Protein AF-A0A2N1M2C2-F1 (afdb_monomer_lite)

Foldseek 3Di:
DDDDDDDDDDDDDDDDPPPPPPPPPVPVDPPLLVQWDDDPNWTAGPPDPDPPRTFDPDPVRSVVSCVVPPVVVVVVVVVVVVVCDVCNVPDPDPDPDDDDLVVVLVVVVVVCVVVVNQLQCLVDPVSVVVVCVVPPPRDGDGSVSD

Structure (mmCIF, N/CA/C/O backbone):
data_AF-A0A2N1M2C2-F1
#
_entry.id   AF-A0A2N1M2C2-F1
#
loop_
_atom_site.group_PDB
_atom_site.id
_atom_site.type_symbol
_atom_site.label_atom_id
_atom_site.label_alt_id
_atom_site.label_comp_id
_atom_site.label_asym_id
_atom_site.label_entity_id
_atom_site.label_seq_id
_atom_site.pdbx_PDB_ins_code
_atom_site.Cartn_x
_atom_site.Cartn_y
_atom_site.Cartn_z
_atom_site.occupancy
_atom_site.B_iso_or_equiv
_atom_site.auth_seq_id
_atom_site.auth_comp_id
_atom_site.auth_asym_id
_atom_site.auth_atom_id
_atom_site.pdbx_PDB_model_num
ATOM 1 N N . MET A 1 1 ? -52.915 -41.753 -23.808 1.00 46.12 1 MET A N 1
ATOM 2 C CA . MET A 1 1 ? -52.269 -41.582 -25.126 1.00 46.12 1 MET A CA 1
ATOM 3 C C . MET A 1 1 ? -52.118 -40.091 -25.364 1.00 46.12 1 MET A C 1
ATOM 5 O O . MET A 1 1 ? -53.063 -39.448 -25.794 1.00 46.12 1 MET A O 1
ATOM 9 N N . THR A 1 2 ? -50.983 -39.521 -24.971 1.00 40.34 2 THR A N 1
ATOM 10 C CA . THR A 1 2 ? -50.701 -38.086 -25.097 1.00 40.34 2 THR A CA 1
ATOM 11 C C . THR A 1 2 ? -49.409 -37.930 -25.882 1.00 40.34 2 THR A C 1
ATOM 13 O O . THR A 1 2 ? -48.340 -38.318 -25.418 1.00 40.34 2 THR A O 1
ATOM 16 N N . ASN A 1 3 ? -49.565 -37.424 -27.103 1.00 40.22 3 ASN A N 1
ATOM 17 C CA . ASN A 1 3 ? -48.511 -37.000 -28.015 1.00 40.22 3 ASN A CA 1
ATOM 18 C C . ASN A 1 3 ? -47.628 -35.935 -27.360 1.00 40.22 3 ASN A C 1
ATOM 20 O O . ASN A 1 3 ? -48.148 -34.970 -26.802 1.00 40.22 3 ASN A O 1
ATOM 24 N N . SER A 1 4 ? -46.311 -36.051 -27.502 1.00 39.28 4 SER A N 1
ATOM 25 C CA . SER A 1 4 ? -45.394 -34.915 -27.374 1.00 39.28 4 SER A CA 1
ATOM 26 C C . SER A 1 4 ? -44.151 -35.186 -28.210 1.00 39.28 4 SER A C 1
ATOM 28 O O . SER A 1 4 ? -43.339 -36.053 -27.898 1.00 39.28 4 SER A O 1
ATOM 30 N N . SER A 1 5 ? -44.083 -34.474 -29.330 1.00 40.69 5 SER A N 1
ATOM 31 C CA . SER A 1 5 ? -43.046 -34.542 -30.350 1.00 40.69 5 SER A CA 1
ATOM 32 C C . SER A 1 5 ? -41.691 -34.083 -29.812 1.00 40.69 5 SER A C 1
ATOM 34 O O . SER A 1 5 ? -41.583 -33.017 -29.209 1.00 40.69 5 SER A O 1
ATOM 36 N N . SER A 1 6 ? -40.648 -34.869 -30.071 1.00 50.72 6 SER A N 1
ATOM 37 C CA . SER A 1 6 ? -39.252 -34.502 -29.817 1.00 50.72 6 SER A CA 1
ATOM 38 C C . SER A 1 6 ? -38.718 -33.585 -30.928 1.00 50.72 6 SER A C 1
ATOM 40 O O . SER A 1 6 ? -38.869 -33.933 -32.101 1.00 50.72 6 SER A O 1
ATOM 42 N N . PRO A 1 7 ? -38.051 -32.459 -30.616 1.00 42.00 7 PRO A N 1
ATOM 43 C CA . PRO A 1 7 ? -37.292 -31.704 -31.608 1.00 42.00 7 PRO A CA 1
ATOM 44 C C . PRO A 1 7 ? -35.840 -32.197 -31.701 1.00 42.00 7 PRO A C 1
ATOM 46 O O . PRO A 1 7 ? -35.169 -32.415 -30.694 1.00 42.00 7 PRO A O 1
ATOM 49 N N . ILE A 1 8 ? -35.372 -32.347 -32.938 1.00 40.44 8 ILE A N 1
ATOM 50 C CA . ILE A 1 8 ? -34.001 -32.687 -33.346 1.00 40.44 8 ILE A CA 1
ATOM 51 C C . ILE A 1 8 ? -33.049 -31.512 -33.012 1.00 40.44 8 ILE A C 1
ATOM 53 O O . ILE A 1 8 ? -33.465 -30.360 -33.160 1.00 40.44 8 ILE A O 1
ATOM 57 N N . PRO A 1 9 ? -31.780 -31.743 -32.611 1.00 36.75 9 PRO A N 1
ATOM 58 C CA . PRO A 1 9 ? -30.832 -30.665 -32.334 1.00 36.75 9 PRO A CA 1
ATOM 59 C C . PRO A 1 9 ? -30.275 -30.065 -33.634 1.00 36.75 9 PRO A C 1
ATOM 61 O O . PRO A 1 9 ? -29.766 -30.783 -34.494 1.00 36.75 9 PRO A O 1
ATOM 64 N N . VAL A 1 10 ? -30.346 -28.740 -33.759 1.00 44.31 10 VAL A N 1
ATOM 65 C CA . VAL A 1 10 ? -29.709 -27.961 -34.835 1.00 44.31 10 VAL A CA 1
ATOM 66 C C . VAL A 1 10 ? -28.232 -27.710 -34.475 1.00 44.31 10 VAL A C 1
ATOM 68 O O . VAL A 1 10 ? -27.966 -27.364 -33.323 1.00 44.31 10 VAL A O 1
ATOM 71 N N . PRO A 1 11 ? -27.266 -27.841 -35.409 1.00 36.53 11 PRO A N 1
ATOM 72 C CA . PRO A 1 11 ? -25.861 -27.533 -35.144 1.00 36.53 11 PRO A CA 1
ATOM 73 C C . PRO A 1 11 ? -25.648 -26.020 -35.006 1.00 36.53 11 PRO A C 1
ATOM 75 O O . PRO A 1 11 ? -25.946 -25.254 -35.923 1.00 36.53 11 PRO A O 1
ATOM 78 N N . THR A 1 12 ? -25.121 -25.586 -33.865 1.00 38.59 12 THR A N 1
ATOM 79 C CA . THR A 1 12 ? -24.661 -24.213 -33.631 1.00 38.59 12 THR A CA 1
ATOM 80 C C . THR A 1 12 ? -23.345 -23.939 -34.378 1.00 38.59 12 THR A C 1
ATOM 82 O O . THR A 1 12 ? -22.489 -24.825 -34.442 1.00 38.59 12 THR A O 1
ATOM 85 N N . PRO A 1 13 ? -23.137 -22.724 -34.922 1.00 34.44 13 PRO A N 1
ATOM 86 C CA . PRO A 1 13 ? -21.866 -22.340 -35.524 1.00 34.44 13 PRO A CA 1
ATOM 87 C C . PRO A 1 13 ? -20.793 -22.219 -34.438 1.00 34.44 13 PRO A C 1
ATOM 89 O O . PRO A 1 13 ? -20.977 -21.515 -33.445 1.00 34.44 13 PRO A O 1
ATOM 92 N N . ILE A 1 14 ? -19.673 -22.908 -34.647 1.00 38.94 14 ILE A N 1
ATOM 93 C CA . ILE A 1 14 ? -18.445 -22.777 -33.863 1.00 38.94 14 ILE A CA 1
ATOM 94 C C . ILE A 1 14 ? -17.892 -21.378 -34.143 1.00 38.94 14 ILE A C 1
ATOM 96 O O . ILE A 1 14 ? -17.367 -21.122 -35.223 1.00 38.94 14 ILE A O 1
ATOM 100 N N . VAL A 1 15 ? -18.070 -20.464 -33.192 1.00 38.19 15 VAL A N 1
ATOM 101 C CA . VAL A 1 15 ? -17.344 -19.195 -33.157 1.00 38.19 15 VAL A CA 1
ATOM 102 C C . VAL A 1 15 ? -16.180 -19.393 -32.200 1.00 38.19 15 VAL A C 1
ATOM 104 O O . VAL A 1 15 ? -16.368 -19.728 -31.030 1.00 38.19 15 VAL A O 1
ATOM 107 N N . GLU A 1 16 ? -14.990 -19.263 -32.772 1.00 36.28 16 GLU A N 1
ATOM 108 C CA . GLU A 1 16 ? -13.684 -19.379 -32.143 1.00 36.28 16 GLU A CA 1
ATOM 109 C C . GLU A 1 16 ? -13.611 -18.506 -30.883 1.00 36.28 16 GLU A C 1
ATOM 111 O O . GLU A 1 16 ? -13.871 -17.303 -30.916 1.00 36.28 16 GLU A O 1
ATOM 116 N N . LEU A 1 17 ? -13.294 -19.142 -29.757 1.00 31.95 17 LEU A N 1
ATOM 117 C CA . LEU A 1 17 ? -12.952 -18.476 -28.508 1.00 31.95 17 LEU A CA 1
ATOM 118 C C . LEU A 1 17 ? -11.578 -17.828 -28.690 1.00 31.95 17 LEU A C 1
ATOM 120 O O . LEU A 1 17 ? -10.554 -18.488 -28.524 1.00 31.95 17 LEU A O 1
ATOM 124 N N . GLU A 1 18 ? -11.551 -16.542 -29.032 1.00 38.91 18 GLU A N 1
ATOM 125 C CA . GLU A 1 18 ? -10.352 -15.735 -28.831 1.00 38.91 18 GLU A CA 1
ATOM 126 C C . GLU A 1 18 ? -10.170 -15.537 -27.323 1.00 38.91 18 GLU A C 1
ATOM 128 O O . GLU A 1 18 ? -10.960 -14.888 -26.634 1.00 38.91 18 GLU A O 1
ATOM 133 N N . GLU A 1 19 ? -9.154 -16.211 -26.793 1.00 34.69 19 GLU A N 1
ATOM 134 C CA . GLU A 1 19 ? -8.772 -16.190 -25.390 1.00 34.69 19 GLU A CA 1
ATOM 135 C C . GLU A 1 19 ? -8.085 -14.851 -25.072 1.00 34.69 19 GLU A C 1
ATOM 137 O O . GLU A 1 19 ? -6.864 -14.748 -24.947 1.00 34.69 19 GLU A O 1
ATOM 142 N N . ASP A 1 20 ? -8.884 -13.794 -24.938 1.00 36.44 20 ASP A N 1
ATOM 143 C CA . ASP A 1 20 ? -8.447 -12.529 -24.359 1.00 36.44 20 ASP A CA 1
ATOM 144 C C . ASP A 1 20 ? -8.267 -12.706 -22.848 1.00 36.44 20 ASP A C 1
ATOM 146 O O . ASP A 1 20 ? -9.104 -12.318 -22.025 1.00 36.44 20 ASP A O 1
ATOM 150 N N . THR A 1 21 ? -7.129 -13.276 -22.440 1.00 35.25 21 THR A N 1
ATOM 151 C CA . THR A 1 21 ? -6.685 -13.171 -21.050 1.00 35.25 21 THR A CA 1
ATOM 152 C C . THR A 1 21 ? -6.222 -11.743 -20.780 1.00 35.25 21 THR A C 1
ATOM 154 O O . THR A 1 21 ? -5.028 -11.432 -20.736 1.00 35.25 21 THR A O 1
ATOM 157 N N . ASN A 1 22 ? -7.191 -10.866 -20.539 1.00 48.72 22 ASN A N 1
ATOM 158 C CA . ASN A 1 22 ? -6.997 -9.674 -19.740 1.00 48.72 22 ASN A CA 1
ATOM 159 C C . ASN A 1 22 ? -6.774 -10.113 -18.285 1.00 48.72 22 ASN A C 1
ATOM 161 O O . ASN A 1 22 ? -7.697 -10.149 -17.476 1.00 48.72 22 ASN A O 1
ATOM 165 N N . SER A 1 23 ? -5.542 -10.499 -17.948 1.00 34.12 23 SER A N 1
ATOM 166 C CA . SER A 1 23 ? -5.156 -10.678 -16.550 1.00 34.12 23 SER A CA 1
ATOM 167 C C . SER A 1 23 ? -4.508 -9.397 -16.047 1.00 34.12 23 SER A C 1
ATOM 169 O O . SER A 1 23 ? -3.295 -9.193 -16.138 1.00 34.12 23 SER A O 1
ATOM 171 N N . SER A 1 24 ? -5.336 -8.537 -15.454 1.00 45.97 24 SER A N 1
ATOM 172 C CA . SER A 1 24 ? -4.912 -7.452 -14.571 1.00 45.97 24 SER A CA 1
ATOM 173 C C . SER A 1 24 ? -4.417 -7.994 -13.219 1.00 45.97 24 SER A C 1
ATOM 175 O O . SER A 1 24 ? -4.771 -7.481 -12.158 1.00 45.97 24 SER A O 1
ATOM 177 N N . SER A 1 25 ? -3.579 -9.030 -13.229 1.00 40.31 25 SER A N 1
ATOM 178 C CA . SER A 1 25 ? -2.693 -9.313 -12.109 1.00 40.31 25 SER A CA 1
ATOM 179 C C . SER A 1 25 ? -1.448 -8.462 -12.323 1.00 40.31 25 SER A C 1
ATOM 181 O O . SER A 1 25 ? -0.631 -8.761 -13.196 1.00 40.31 25 SER A O 1
ATOM 183 N N . SER A 1 26 ? -1.264 -7.390 -11.552 1.00 52.44 26 SER A N 1
ATOM 184 C CA . SER A 1 26 ? 0.029 -6.706 -11.499 1.00 52.44 26 SER A CA 1
ATOM 185 C C . SER A 1 26 ? 1.029 -7.600 -10.751 1.00 52.44 26 SER A C 1
ATOM 187 O O 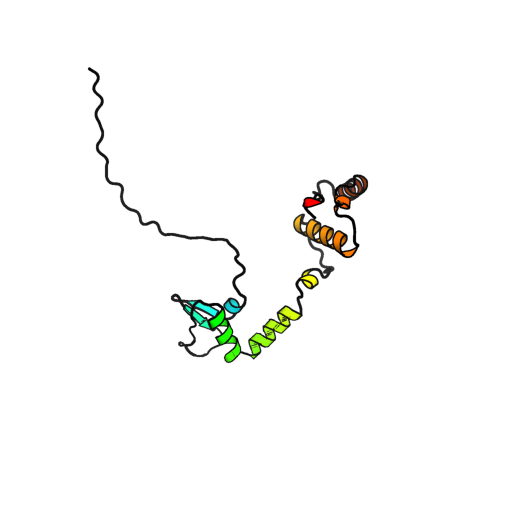. SER A 1 26 ? 1.481 -7.272 -9.653 1.00 52.44 26 SER A O 1
ATOM 189 N N . SER A 1 27 ? 1.341 -8.777 -11.305 1.00 49.31 27 SER A N 1
ATOM 190 C CA . SER A 1 27 ? 2.467 -9.576 -10.845 1.00 49.31 27 SER A CA 1
ATOM 191 C C . SER A 1 27 ? 3.681 -8.680 -11.020 1.00 49.31 27 SER A C 1
ATOM 193 O O . SER A 1 27 ? 3.884 -8.169 -12.126 1.00 49.31 27 SER A O 1
ATOM 195 N N . LYS A 1 28 ? 4.439 -8.443 -9.949 1.00 58.09 28 LYS A N 1
ATOM 196 C CA . LYS A 1 28 ? 5.685 -7.671 -9.972 1.00 58.09 28 LYS A CA 1
ATOM 197 C C . LYS A 1 28 ? 6.602 -8.269 -11.047 1.00 58.09 28 LYS A C 1
ATOM 199 O O . LYS A 1 28 ? 7.330 -9.224 -10.785 1.00 58.09 28 LYS A O 1
ATOM 204 N N . ARG A 1 29 ? 6.513 -7.778 -12.287 1.00 69.50 29 ARG A N 1
ATOM 205 C CA . ARG A 1 29 ? 7.393 -8.214 -13.369 1.00 69.50 29 ARG A CA 1
ATOM 206 C C . ARG A 1 29 ? 8.793 -7.784 -12.952 1.00 69.50 29 ARG A C 1
ATOM 208 O O . ARG A 1 29 ? 8.976 -6.660 -12.492 1.00 69.50 29 ARG A O 1
ATOM 215 N N . SER A 1 30 ? 9.749 -8.705 -13.039 1.00 79.44 30 SER A N 1
ATOM 216 C CA . SER A 1 30 ? 11.139 -8.439 -12.662 1.00 79.44 30 SER A CA 1
ATOM 217 C C . SER A 1 30 ? 11.649 -7.167 -13.351 1.00 79.44 30 SER A C 1
ATOM 219 O O . SER A 1 30 ? 11.367 -6.951 -14.530 1.00 79.44 30 SER A O 1
ATOM 221 N N . LEU A 1 31 ? 12.409 -6.341 -12.630 1.00 84.12 31 LEU A N 1
ATOM 222 C CA . LEU A 1 31 ? 12.915 -5.053 -13.125 1.00 84.12 31 LEU A CA 1
ATOM 223 C C . LEU A 1 31 ? 13.715 -5.176 -14.420 1.00 84.12 31 LEU A C 1
ATOM 225 O O . LEU A 1 31 ? 13.705 -4.267 -15.243 1.00 84.12 31 LEU A O 1
ATOM 229 N N . VAL A 1 32 ? 14.314 -6.345 -14.653 1.00 85.88 32 VAL A N 1
ATOM 230 C CA . VAL A 1 32 ? 15.040 -6.652 -15.883 1.00 85.88 32 VAL A CA 1
ATOM 231 C C . VAL A 1 32 ? 14.229 -6.363 -17.145 1.00 85.88 32 VAL A C 1
ATOM 233 O O . VAL A 1 32 ? 14.797 -5.924 -18.136 1.00 85.88 32 VAL A O 1
ATOM 236 N N . TYR A 1 33 ? 12.902 -6.533 -17.113 1.00 87.88 33 TYR A N 1
ATOM 237 C CA . TYR A 1 33 ? 12.045 -6.288 -18.272 1.00 87.88 33 TYR A CA 1
ATOM 238 C C . TYR A 1 33 ? 11.984 -4.810 -18.688 1.00 87.88 33 TYR A C 1
ATOM 240 O O . TYR A 1 33 ? 11.626 -4.541 -19.828 1.00 87.88 33 TYR A O 1
ATOM 248 N N . GLN A 1 34 ? 12.369 -3.857 -17.830 1.00 87.94 34 GLN A N 1
ATOM 249 C CA . GLN A 1 34 ? 12.449 -2.435 -18.189 1.00 87.94 34 GLN A CA 1
ATOM 250 C C . GLN A 1 34 ? 13.523 -2.162 -19.258 1.00 87.94 34 GLN A C 1
ATOM 252 O O . GLN A 1 34 ? 13.407 -1.213 -20.034 1.00 87.94 34 GLN A O 1
ATOM 257 N N . PHE A 1 35 ? 14.546 -3.016 -19.346 1.00 87.12 35 PHE A N 1
ATOM 258 C CA . PHE A 1 35 ? 15.637 -2.875 -20.314 1.00 87.12 35 PHE A CA 1
ATOM 259 C C . PHE A 1 35 ? 15.347 -3.537 -21.669 1.00 87.12 35 PHE A C 1
ATOM 261 O O . PHE A 1 35 ? 16.174 -3.454 -22.582 1.00 87.12 35 PHE A O 1
ATOM 268 N N . PHE A 1 36 ? 14.186 -4.187 -21.815 1.00 88.19 36 PHE A N 1
ATOM 269 C CA . PHE A 1 36 ? 13.826 -4.938 -23.013 1.00 88.19 36 PHE A CA 1
ATOM 270 C C . PHE A 1 36 ? 12.455 -4.537 -23.549 1.00 88.19 36 PHE A C 1
ATOM 272 O O . PHE A 1 36 ? 11.527 -4.245 -22.802 1.00 88.19 36 PHE A O 1
ATOM 279 N N . THR A 1 37 ? 12.298 -4.608 -24.866 1.00 87.88 37 THR A N 1
ATOM 280 C CA . THR A 1 37 ? 11.000 -4.502 -25.533 1.00 87.88 37 THR A CA 1
ATOM 281 C C . THR A 1 37 ? 10.574 -5.873 -26.043 1.00 87.88 37 THR A C 1
ATOM 283 O O . THR A 1 37 ? 11.333 -6.546 -26.742 1.00 87.88 37 THR A O 1
ATOM 286 N N . TYR A 1 38 ? 9.351 -6.293 -25.724 1.00 87.19 38 TYR A N 1
ATOM 287 C CA . TYR A 1 38 ? 8.782 -7.527 -26.263 1.00 87.19 38 TYR A CA 1
ATOM 288 C C . TYR A 1 38 ? 8.206 -7.276 -27.661 1.00 87.19 38 TYR A C 1
ATOM 290 O O . TYR A 1 38 ? 7.302 -6.457 -27.820 1.00 87.19 38 TYR A O 1
ATOM 298 N N . LYS A 1 39 ? 8.738 -7.958 -28.680 1.00 83.56 39 LYS A N 1
ATOM 299 C CA . LYS A 1 39 ? 8.244 -7.916 -30.068 1.00 83.56 39 LYS A CA 1
ATOM 300 C C . LYS A 1 39 ? 8.289 -9.320 -30.660 1.00 83.56 39 LYS A C 1
ATOM 302 O O . LYS A 1 39 ? 9.194 -10.079 -30.336 1.00 83.56 39 LYS A O 1
ATOM 307 N N . SER A 1 40 ? 7.340 -9.676 -31.524 1.00 79.62 40 SER A N 1
ATOM 308 C CA . SER A 1 40 ? 7.371 -10.931 -32.303 1.00 79.62 40 SER A CA 1
ATOM 309 C C . SER A 1 40 ? 7.764 -12.174 -31.481 1.00 79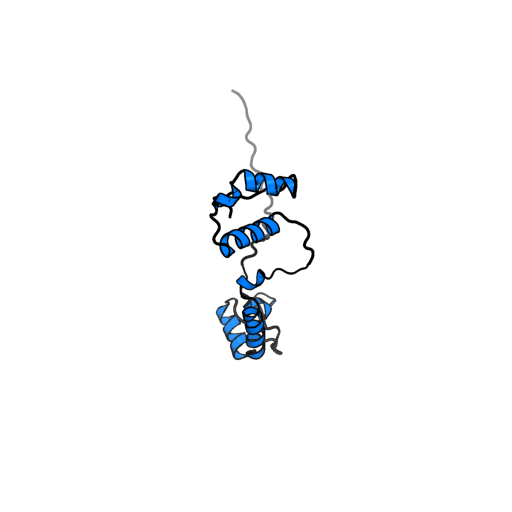.62 40 SER A C 1
ATOM 311 O O . SER A 1 40 ? 8.623 -12.960 -31.876 1.00 79.62 40 SER A O 1
ATOM 313 N N . SER A 1 41 ? 7.170 -12.314 -30.292 1.00 81.44 41 SER A N 1
ATOM 314 C CA . SER A 1 41 ? 7.393 -13.420 -29.349 1.00 81.44 41 SER A CA 1
ATOM 315 C C . SER A 1 41 ? 8.773 -13.510 -28.675 1.00 81.44 41 SER A C 1
ATOM 317 O O . SER A 1 41 ? 9.065 -14.518 -28.022 1.00 81.44 41 SER A O 1
ATOM 319 N N . ARG A 1 42 ? 9.615 -12.473 -28.782 1.00 83.94 42 ARG A N 1
ATOM 320 C CA . ARG A 1 42 ? 10.960 -12.408 -28.180 1.00 83.94 42 ARG A CA 1
ATOM 321 C C . ARG A 1 42 ? 11.222 -11.073 -27.476 1.00 83.94 42 ARG A C 1
ATOM 323 O O . ARG A 1 42 ? 10.600 -10.056 -27.780 1.00 83.94 42 ARG A O 1
ATOM 330 N N . TYR A 1 43 ? 12.160 -11.076 -26.530 1.00 87.44 43 TYR A N 1
ATOM 331 C CA . TYR A 1 43 ? 12.617 -9.865 -25.843 1.00 87.44 43 TYR A CA 1
ATOM 332 C C . TYR A 1 43 ? 13.843 -9.284 -26.538 1.00 87.44 43 TYR A C 1
ATOM 334 O O . TYR A 1 43 ? 14.839 -9.982 -26.707 1.00 87.44 43 TYR A O 1
ATOM 342 N N . TYR A 1 44 ? 13.780 -8.005 -26.898 1.00 86.88 44 TYR A N 1
ATOM 343 C CA . TYR A 1 44 ? 14.859 -7.264 -27.550 1.00 86.88 44 TYR A CA 1
ATOM 344 C C . TYR A 1 44 ? 15.464 -6.258 -26.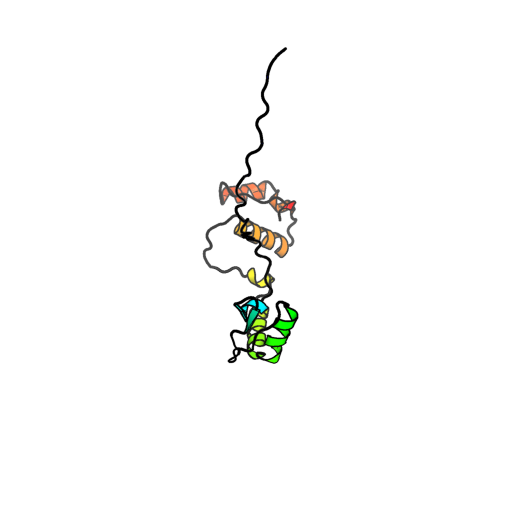586 1.00 86.88 44 TYR A C 1
ATOM 346 O O . TYR A 1 44 ? 14.730 -5.467 -25.999 1.00 86.88 44 TYR A O 1
ATOM 354 N N . CYS A 1 45 ? 16.787 -6.268 -26.435 1.00 89.31 45 CYS A N 1
ATOM 355 C CA . CYS A 1 45 ? 17.469 -5.273 -25.614 1.00 89.31 45 CYS A CA 1
ATOM 356 C C . CYS A 1 45 ? 17.342 -3.872 -26.232 1.00 89.31 45 CYS A C 1
ATOM 358 O O . CYS A 1 45 ? 17.623 -3.686 -27.416 1.00 89.31 45 CYS A O 1
ATOM 360 N N . ASN A 1 46 ? 16.970 -2.883 -25.417 1.00 88.12 46 ASN A N 1
ATOM 361 C CA . ASN A 1 46 ? 16.776 -1.499 -25.859 1.00 88.12 46 ASN A CA 1
ATOM 362 C C . ASN A 1 46 ? 18.094 -0.754 -26.139 1.00 88.12 46 ASN A C 1
ATOM 364 O O . ASN A 1 46 ? 18.085 0.277 -26.804 1.00 88.12 46 ASN A O 1
ATOM 368 N N . TYR A 1 47 ? 19.219 -1.263 -25.633 1.00 85.94 47 TYR A N 1
ATOM 369 C CA . TYR A 1 47 ? 20.519 -0.579 -25.654 1.00 85.94 47 TYR A CA 1
ATOM 370 C C . TYR A 1 47 ? 21.521 -1.202 -26.622 1.00 85.94 47 TYR A C 1
ATOM 372 O O . TYR A 1 47 ? 22.610 -0.663 -26.824 1.00 85.94 47 TYR A O 1
ATOM 380 N N . CYS A 1 48 ? 21.185 -2.344 -27.218 1.00 87.50 48 CYS A N 1
ATOM 381 C CA . CYS A 1 48 ? 22.072 -2.986 -28.164 1.00 87.50 48 CYS A CA 1
ATOM 382 C C . CYS A 1 48 ? 21.818 -2.492 -29.604 1.00 87.50 48 CYS A C 1
ATOM 384 O O . CYS A 1 48 ? 20.674 -2.495 -30.057 1.00 87.50 48 CYS A O 1
ATOM 386 N N . PRO A 1 49 ? 22.870 -2.164 -30.378 1.00 72.31 49 PRO A N 1
ATOM 387 C CA . PRO A 1 49 ? 22.734 -1.619 -31.733 1.00 72.31 49 PRO A CA 1
ATOM 388 C C . PRO A 1 49 ? 22.391 -2.655 -32.823 1.00 72.31 49 PRO A C 1
ATOM 390 O O . PRO A 1 49 ? 22.154 -2.279 -33.968 1.00 72.31 49 PRO A O 1
ATOM 393 N N . SER A 1 50 ? 22.366 -3.959 -32.516 1.00 63.91 50 SER A N 1
ATOM 394 C CA . SER A 1 50 ? 22.142 -5.026 -33.510 1.00 63.91 50 SER A CA 1
ATOM 395 C C . SER A 1 50 ? 20.765 -5.696 -33.383 1.00 63.91 50 SER A C 1
ATOM 397 O O . SER A 1 50 ? 20.244 -5.919 -32.290 1.00 63.91 50 SER A O 1
ATOM 399 N N . LYS A 1 51 ? 20.191 -6.090 -34.525 1.00 57.97 51 LYS A N 1
ATOM 400 C CA . LYS A 1 51 ? 18.921 -6.832 -34.632 1.00 57.97 51 LYS A CA 1
ATOM 401 C C . LYS A 1 51 ? 18.990 -8.271 -34.082 1.00 57.97 51 LYS A C 1
ATOM 403 O O . LYS A 1 51 ? 17.953 -8.920 -33.985 1.00 57.97 51 LYS A O 1
ATOM 408 N N . ASN A 1 52 ? 20.174 -8.744 -33.675 1.00 57.75 52 ASN A N 1
ATOM 409 C CA . ASN A 1 52 ? 20.401 -10.085 -33.117 1.00 57.75 52 ASN A CA 1
ATOM 410 C C . ASN A 1 52 ? 20.449 -10.135 -31.580 1.00 57.75 52 ASN A C 1
ATOM 412 O O . ASN A 1 52 ? 20.761 -11.177 -31.016 1.00 57.75 52 ASN A O 1
ATOM 416 N N . ASN A 1 53 ? 20.120 -9.046 -30.882 1.00 65.62 53 ASN A N 1
ATOM 417 C CA . ASN A 1 53 ? 20.167 -8.990 -29.414 1.00 65.62 53 ASN A CA 1
ATOM 418 C C . ASN A 1 53 ? 18.848 -9.422 -28.769 1.00 65.62 53 ASN A C 1
ATOM 420 O O . ASN A 1 53 ? 18.335 -8.762 -27.860 1.00 65.62 53 ASN A O 1
ATOM 424 N N . PHE A 1 54 ? 18.276 -10.505 -29.294 1.00 70.00 54 PHE A N 1
ATOM 425 C CA . PHE A 1 54 ? 17.140 -11.145 -28.659 1.00 70.00 54 PHE A CA 1
ATOM 426 C C . PHE A 1 54 ? 17.641 -12.041 -27.527 1.00 70.00 54 PHE A C 1
ATOM 428 O O . PHE A 1 54 ? 18.673 -12.698 -27.644 1.00 70.00 54 PHE A O 1
ATOM 435 N N . SER A 1 55 ? 16.903 -12.061 -26.428 1.00 70.31 55 SER A N 1
ATOM 436 C CA . SER A 1 55 ? 17.139 -12.977 -25.318 1.00 70.31 55 SER A CA 1
ATOM 437 C C . SER A 1 55 ? 15.898 -13.834 -25.106 1.00 70.31 55 SER A C 1
ATOM 439 O O . SER A 1 55 ? 14.782 -13.458 -25.489 1.00 70.31 55 SER A O 1
ATOM 441 N N . ASP A 1 56 ? 16.109 -15.003 -24.515 1.00 72.94 56 ASP A N 1
ATOM 442 C CA . ASP A 1 56 ? 15.032 -15.901 -24.125 1.00 72.94 56 ASP A CA 1
ATOM 443 C C . ASP A 1 56 ? 14.135 -15.263 -23.058 1.00 72.94 56 ASP A C 1
ATOM 445 O O . ASP A 1 56 ? 14.462 -14.252 -22.435 1.00 72.94 56 ASP A O 1
ATOM 449 N N . LYS A 1 57 ? 12.971 -15.874 -22.834 1.00 75.31 57 LYS A N 1
ATOM 450 C CA . LYS A 1 57 ? 11.938 -15.355 -21.926 1.00 75.31 57 LYS A CA 1
ATOM 451 C C . LYS A 1 57 ? 12.310 -15.440 -20.440 1.00 75.31 57 LYS A C 1
ATOM 453 O O . LYS A 1 57 ? 11.537 -14.970 -19.611 1.00 75.31 57 LYS A O 1
ATOM 458 N N . SER A 1 58 ? 13.430 -16.071 -20.078 1.00 84.12 58 SER A N 1
ATOM 459 C CA . SER A 1 58 ? 13.780 -16.253 -18.670 1.00 84.12 58 SER A CA 1
ATOM 460 C C . SER A 1 58 ? 14.451 -15.005 -18.096 1.00 84.12 58 SER A C 1
ATOM 462 O O . SER A 1 58 ? 15.263 -14.330 -18.725 1.00 84.12 58 SER A O 1
ATOM 464 N N . THR A 1 59 ? 14.118 -14.679 -16.851 1.00 86.44 59 THR A N 1
ATOM 465 C CA . THR A 1 59 ? 14.682 -13.509 -16.166 1.00 86.44 59 THR A CA 1
ATOM 466 C C . THR A 1 59 ? 16.193 -13.628 -15.968 1.00 86.44 59 THR A C 1
ATOM 468 O O . THR A 1 59 ? 16.893 -12.619 -16.011 1.00 86.44 59 THR A O 1
ATOM 471 N N . SER A 1 60 ? 16.719 -14.846 -15.805 1.00 86.19 60 SER A N 1
ATOM 472 C CA . SER A 1 60 ? 18.153 -15.102 -15.634 1.00 86.19 60 SER A CA 1
ATOM 473 C C . SER A 1 60 ? 18.957 -14.831 -16.907 1.00 86.19 60 SER A C 1
ATOM 475 O O . SER A 1 60 ? 20.042 -14.252 -16.826 1.00 86.19 60 SER A O 1
ATOM 477 N N . THR A 1 61 ? 18.436 -15.179 -18.090 1.00 87.31 61 THR A N 1
ATOM 478 C CA . THR A 1 61 ? 19.109 -14.879 -19.364 1.00 87.31 61 THR A CA 1
ATOM 479 C C . THR A 1 61 ? 19.093 -13.388 -19.662 1.00 87.31 61 THR A C 1
ATOM 481 O O . THR A 1 61 ? 20.096 -12.851 -20.134 1.00 87.31 61 THR A O 1
ATOM 484 N N . LEU A 1 62 ? 17.992 -12.706 -19.339 1.00 88.19 62 LEU A N 1
ATOM 485 C CA . LEU A 1 62 ? 17.877 -11.254 -19.456 1.00 88.19 62 LEU A CA 1
ATOM 486 C C . LEU A 1 62 ? 18.873 -10.540 -18.529 1.00 88.19 62 LEU A C 1
ATOM 488 O O . LEU A 1 62 ? 19.617 -9.678 -18.991 1.00 88.19 62 LEU A O 1
ATOM 492 N N . TRP A 1 63 ? 18.974 -10.947 -17.260 1.00 89.75 63 TRP A N 1
ATOM 493 C CA . TRP A 1 63 ? 19.930 -10.353 -16.316 1.00 89.75 63 TRP A CA 1
ATOM 494 C C . TRP A 1 63 ? 21.377 -10.589 -16.733 1.00 89.75 63 TRP A C 1
ATOM 496 O O . TRP A 1 63 ? 22.176 -9.656 -16.739 1.00 89.75 63 TRP A O 1
ATOM 506 N N . ARG A 1 64 ? 21.711 -11.816 -17.150 1.00 89.12 64 ARG A N 1
ATOM 507 C CA . ARG A 1 64 ? 23.049 -12.142 -17.658 1.00 89.12 64 ARG A CA 1
ATOM 508 C C . ARG A 1 64 ? 23.428 -11.261 -18.849 1.00 89.12 64 ARG A C 1
ATOM 510 O O . ARG A 1 64 ? 24.563 -10.803 -18.924 1.00 89.12 64 ARG A O 1
ATOM 517 N N . HIS A 1 65 ? 22.488 -11.001 -19.758 1.00 89.75 65 HIS A N 1
ATOM 518 C CA . HIS A 1 65 ? 22.717 -10.109 -20.892 1.00 89.75 65 HIS A CA 1
ATOM 519 C C . HIS A 1 65 ? 23.044 -8.678 -20.438 1.00 89.75 65 HIS A C 1
ATOM 521 O O . HIS A 1 65 ? 24.075 -8.137 -20.838 1.00 89.75 65 HIS A O 1
ATOM 527 N N . VAL A 1 66 ? 22.204 -8.076 -19.586 1.00 89.00 66 VAL A N 1
ATOM 528 C CA . VAL A 1 66 ? 22.395 -6.682 -19.144 1.00 89.00 66 VAL A CA 1
ATOM 529 C C . VAL A 1 66 ? 23.673 -6.540 -18.311 1.00 89.00 66 VAL A C 1
ATOM 531 O O . VAL A 1 66 ? 24.428 -5.598 -18.529 1.00 89.00 66 VAL A O 1
ATOM 534 N N . ASN A 1 67 ? 23.987 -7.501 -17.439 1.00 88.12 67 ASN A N 1
ATOM 535 C CA . ASN A 1 67 ? 25.209 -7.470 -16.630 1.00 88.12 67 ASN A CA 1
ATOM 536 C C . ASN A 1 67 ? 26.485 -7.533 -17.482 1.00 88.12 67 ASN A C 1
ATOM 538 O O . ASN A 1 67 ? 27.450 -6.833 -17.189 1.00 88.12 67 ASN A O 1
ATOM 542 N N . ASN A 1 68 ? 26.487 -8.337 -18.549 1.00 88.06 68 ASN A N 1
ATOM 543 C CA . ASN A 1 68 ? 27.674 -8.524 -19.384 1.00 88.06 68 ASN A CA 1
ATOM 544 C C . ASN A 1 68 ? 27.862 -7.401 -20.414 1.00 88.06 68 ASN A C 1
ATOM 546 O O . ASN A 1 68 ? 28.990 -6.985 -20.667 1.00 88.06 68 ASN A O 1
ATOM 550 N N . HIS A 1 69 ? 26.776 -6.916 -21.022 1.00 85.62 69 HIS A N 1
ATOM 551 C CA . HIS A 1 69 ? 26.848 -5.954 -22.130 1.00 85.62 69 HIS A CA 1
ATOM 552 C C . HIS A 1 69 ? 26.548 -4.510 -21.714 1.00 85.62 69 HIS A C 1
ATOM 554 O O . HIS A 1 69 ? 26.981 -3.572 -22.384 1.00 85.62 69 HIS A O 1
ATOM 560 N N . HIS A 1 70 ? 25.843 -4.315 -20.598 1.00 87.88 70 HIS A N 1
ATOM 561 C CA . HIS A 1 70 ? 25.398 -3.008 -20.115 1.00 87.88 70 HIS A CA 1
ATOM 562 C C . HIS A 1 70 ? 25.674 -2.780 -18.613 1.00 87.88 70 HIS A C 1
ATOM 564 O O . HIS A 1 70 ? 24.796 -2.285 -17.900 1.00 87.88 70 HIS A O 1
ATOM 570 N N . PRO A 1 71 ? 26.896 -3.050 -18.108 1.00 85.44 71 PRO A N 1
ATOM 571 C CA . PRO A 1 71 ? 27.198 -2.953 -16.676 1.00 85.44 71 PRO A CA 1
ATOM 572 C C . PRO A 1 71 ? 26.970 -1.548 -16.092 1.00 85.44 71 PRO A C 1
ATOM 574 O O . PRO A 1 71 ? 26.627 -1.411 -14.921 1.00 85.44 71 PRO A O 1
ATOM 577 N N . LYS A 1 72 ? 27.096 -0.492 -16.909 1.00 85.06 72 LYS A N 1
ATOM 578 C CA . LYS A 1 72 ? 26.831 0.895 -16.486 1.00 85.06 72 LYS A CA 1
ATOM 579 C C . LYS A 1 72 ? 25.360 1.129 -16.113 1.00 85.06 72 LYS A C 1
ATOM 581 O O . LYS A 1 72 ? 25.089 1.784 -15.117 1.00 85.06 72 LYS A O 1
ATOM 586 N N . ILE A 1 73 ? 24.430 0.532 -16.859 1.00 81.75 73 ILE A N 1
ATOM 587 C CA . ILE A 1 73 ? 22.981 0.677 -16.638 1.00 81.75 73 ILE A CA 1
ATOM 588 C C . ILE A 1 73 ? 22.562 -0.064 -15.364 1.00 81.75 73 ILE A C 1
ATOM 590 O O . ILE A 1 73 ? 21.748 0.428 -14.584 1.00 81.75 73 ILE A O 1
ATOM 594 N N . VAL A 1 74 ? 23.167 -1.230 -15.121 1.00 81.31 74 VAL A N 1
ATOM 595 C CA . VAL A 1 74 ? 22.957 -2.007 -13.891 1.00 81.31 74 VAL A CA 1
ATOM 596 C C . VAL A 1 74 ? 23.413 -1.210 -12.675 1.00 81.31 74 VAL A C 1
ATOM 598 O O . VAL A 1 74 ? 22.654 -1.073 -11.722 1.00 81.31 74 VAL A O 1
ATOM 601 N N . ALA A 1 75 ? 24.607 -0.616 -12.737 1.00 79.19 75 ALA A N 1
ATOM 602 C CA . ALA A 1 75 ? 25.138 0.205 -11.653 1.00 79.19 75 ALA A CA 1
ATOM 603 C C . ALA A 1 75 ? 24.280 1.455 -11.375 1.00 79.19 75 ALA A C 1
ATOM 605 O O . ALA A 1 75 ? 24.123 1.858 -10.225 1.00 79.19 75 ALA A O 1
ATOM 606 N N . GLU A 1 76 ? 23.707 2.075 -12.407 1.00 76.69 76 GLU A N 1
ATOM 607 C CA . GLU A 1 76 ? 22.793 3.215 -12.257 1.00 76.69 76 GLU A CA 1
ATOM 608 C C . GLU A 1 76 ? 21.444 2.807 -11.653 1.00 76.69 76 GLU A C 1
ATOM 610 O O . GLU A 1 76 ? 20.929 3.506 -10.782 1.00 76.69 76 GLU A O 1
ATOM 615 N N . THR A 1 77 ? 20.905 1.656 -12.057 1.00 71.50 77 THR A N 1
ATOM 616 C CA . THR A 1 77 ? 19.628 1.135 -11.541 1.00 71.50 77 THR A CA 1
ATOM 617 C C . THR A 1 77 ? 19.762 0.688 -10.085 1.00 71.50 77 THR A C 1
ATOM 619 O O . THR A 1 77 ? 18.937 1.048 -9.251 1.00 71.50 77 THR A O 1
ATOM 622 N N . GLN A 1 78 ? 20.855 0.003 -9.740 1.00 68.06 78 GLN A N 1
ATOM 623 C CA . GLN A 1 78 ? 21.152 -0.387 -8.358 1.00 68.06 78 GLN A CA 1
ATOM 624 C C . GLN A 1 78 ? 21.345 0.836 -7.453 1.00 68.06 78 GLN A C 1
ATOM 626 O O . GLN A 1 78 ? 20.817 0.865 -6.350 1.00 68.06 78 GLN A O 1
ATOM 631 N N . LYS A 1 79 ? 21.981 1.912 -7.940 1.00 60.56 79 LYS A N 1
ATOM 632 C CA . LYS A 1 79 ? 22.066 3.187 -7.202 1.00 60.56 79 LYS A CA 1
ATOM 633 C C . LYS A 1 79 ? 20.711 3.873 -6.997 1.00 60.56 79 LYS A C 1
ATOM 635 O O . LYS A 1 79 ? 20.565 4.650 -6.055 1.00 60.56 79 LYS A O 1
ATOM 640 N N . GLN A 1 80 ? 19.738 3.647 -7.880 1.00 57.94 80 GLN A N 1
ATOM 641 C CA . GLN A 1 80 ? 18.369 4.138 -7.697 1.00 57.94 80 GLN A CA 1
ATOM 642 C C . GLN A 1 80 ? 17.591 3.293 -6.680 1.00 57.94 80 GLN A C 1
ATOM 644 O O . GLN A 1 80 ? 16.803 3.852 -5.920 1.00 57.94 80 GLN A O 1
ATOM 649 N N . GLU A 1 81 ? 17.848 1.985 -6.615 1.00 55.81 81 GLU A N 1
ATOM 650 C CA . GLU A 1 81 ? 17.280 1.085 -5.602 1.00 55.81 81 GLU A CA 1
ATOM 651 C C . GLU A 1 81 ? 17.894 1.310 -4.212 1.00 55.81 81 GLU A C 1
ATOM 653 O O . GLU A 1 81 ? 17.163 1.399 -3.231 1.00 55.81 81 GLU A O 1
ATOM 658 N N . GLU A 1 82 ? 19.211 1.514 -4.110 1.00 51.91 82 GLU A N 1
ATOM 659 C CA . GLU A 1 82 ? 19.901 1.818 -2.844 1.00 51.91 82 GLU A CA 1
ATOM 660 C C . GLU A 1 82 ? 19.477 3.166 -2.241 1.00 51.91 82 GLU A C 1
ATOM 662 O O . GLU A 1 82 ? 19.540 3.355 -1.028 1.00 51.91 82 GLU A O 1
ATOM 667 N N . LYS A 1 83 ? 19.002 4.106 -3.070 1.00 50.78 83 LYS A N 1
ATOM 668 C CA . LYS A 1 83 ? 18.425 5.379 -2.606 1.00 50.78 83 LYS A CA 1
ATOM 669 C C . LYS A 1 83 ? 16.971 5.274 -2.152 1.00 50.78 83 LYS A C 1
ATOM 671 O O . LYS A 1 83 ? 16.428 6.257 -1.650 1.00 50.78 83 LYS A O 1
ATOM 676 N N . ILE A 1 84 ? 16.330 4.126 -2.340 1.00 50.06 84 ILE A N 1
ATOM 677 C CA . ILE A 1 84 ? 14.964 3.885 -1.890 1.00 50.06 84 ILE A CA 1
ATOM 678 C C . ILE A 1 84 ? 14.962 2.535 -1.187 1.00 50.06 84 ILE A C 1
ATOM 680 O O . ILE A 1 84 ? 14.470 1.536 -1.713 1.00 50.06 84 ILE A O 1
ATOM 684 N N . SER A 1 85 ? 15.479 2.516 0.044 1.00 50.28 85 SER A N 1
ATOM 685 C CA . SER A 1 85 ? 15.124 1.432 0.950 1.00 50.28 85 SER A CA 1
ATOM 686 C C . SER A 1 85 ? 13.591 1.353 1.017 1.00 50.28 85 SER A C 1
ATOM 688 O O . SER A 1 85 ? 12.889 2.366 0.930 1.00 50.28 85 SER A O 1
ATOM 690 N N . GLU A 1 86 ? 13.026 0.153 1.148 1.00 55.59 86 GLU A N 1
ATOM 691 C CA . GLU A 1 86 ? 11.567 -0.011 1.252 1.00 55.59 86 GLU A CA 1
ATOM 692 C C . GLU A 1 86 ? 10.996 0.812 2.432 1.00 55.59 86 GLU A C 1
ATOM 694 O O . GLU A 1 86 ? 9.856 1.278 2.381 1.00 55.59 86 GLU A O 1
ATOM 699 N N . MET A 1 87 ? 11.851 1.101 3.423 1.00 53.16 87 MET A N 1
ATOM 700 C CA . MET A 1 87 ? 11.638 1.993 4.565 1.00 53.16 87 MET A CA 1
ATOM 701 C C . MET A 1 87 ? 11.673 3.502 4.212 1.00 53.16 87 MET A C 1
ATOM 703 O O . MET A 1 87 ? 10.970 4.291 4.840 1.00 53.16 87 MET A O 1
ATOM 707 N N . ASP A 1 88 ? 12.401 3.932 3.177 1.00 50.78 88 ASP A N 1
ATOM 708 C CA . ASP A 1 88 ? 12.503 5.342 2.746 1.00 50.78 88 ASP A CA 1
ATOM 709 C C . ASP A 1 88 ? 11.332 5.815 1.873 1.00 50.78 88 ASP A C 1
ATOM 711 O O . ASP A 1 88 ? 11.094 7.016 1.731 1.00 50.78 88 ASP A O 1
ATOM 715 N N . LYS A 1 89 ? 10.465 4.906 1.404 1.00 54.75 89 LYS A N 1
ATOM 716 C CA . LYS A 1 89 ? 9.115 5.281 0.922 1.00 54.75 89 LYS A CA 1
ATOM 717 C C . LYS A 1 89 ? 8.219 5.883 2.014 1.00 54.75 89 LYS A C 1
ATOM 719 O O . LYS A 1 89 ? 7.056 6.211 1.748 1.00 54.75 89 LYS A O 1
ATOM 724 N N . PHE A 1 90 ? 8.713 5.972 3.246 1.00 52.97 90 PHE A N 1
ATOM 725 C CA . PHE A 1 90 ? 8.026 6.535 4.396 1.00 52.97 90 PHE A CA 1
ATOM 726 C C . PHE A 1 90 ? 8.635 7.867 4.858 1.00 52.97 90 PHE A C 1
ATOM 728 O O . PHE A 1 90 ? 8.249 8.353 5.918 1.00 52.97 90 PHE A O 1
ATOM 735 N N . VAL A 1 91 ? 9.519 8.521 4.100 1.00 53.06 91 VAL A N 1
ATOM 736 C CA . VAL A 1 91 ? 9.879 9.917 4.403 1.00 53.06 91 VAL A CA 1
ATOM 737 C C . VAL A 1 91 ? 8.595 10.762 4.397 1.00 53.06 91 VAL A C 1
ATOM 739 O O . VAL A 1 91 ? 7.809 10.704 3.452 1.00 53.06 91 VAL A O 1
ATOM 742 N N . ILE A 1 92 ? 8.329 11.496 5.487 1.00 58.22 92 ILE A N 1
ATOM 743 C CA . ILE A 1 92 ? 7.202 12.439 5.557 1.00 58.22 92 ILE A CA 1
ATOM 744 C C . ILE A 1 92 ? 7.508 13.542 4.543 1.00 58.22 92 ILE A C 1
ATOM 746 O O . ILE A 1 92 ? 8.209 14.501 4.850 1.00 58.22 92 ILE A O 1
ATOM 750 N N . SER A 1 93 ? 7.022 13.408 3.312 1.00 56.44 93 SER A N 1
ATOM 751 C CA . SER A 1 93 ? 7.021 14.528 2.384 1.00 56.44 93 SER A CA 1
ATOM 752 C C . SER A 1 93 ? 6.055 15.576 2.933 1.00 56.44 93 SER A C 1
ATOM 754 O O . SER A 1 93 ? 4.869 15.284 3.087 1.00 56.44 93 SER A O 1
ATOM 756 N N . ASN A 1 94 ? 6.527 16.802 3.166 1.00 57.09 94 ASN A N 1
ATOM 757 C CA . ASN A 1 94 ? 5.696 17.973 3.502 1.00 57.09 94 ASN A CA 1
ATOM 758 C C . ASN A 1 94 ? 4.762 18.410 2.349 1.00 57.09 94 ASN A C 1
ATOM 760 O O . ASN A 1 94 ? 4.240 19.522 2.339 1.00 57.09 94 ASN A O 1
ATOM 764 N N . GLN A 1 95 ? 4.562 17.552 1.349 1.00 60.25 95 GLN A N 1
ATOM 765 C CA . GLN A 1 95 ? 3.605 17.774 0.282 1.00 60.25 95 GLN A CA 1
ATOM 766 C C . GLN A 1 95 ? 2.197 17.562 0.839 1.00 60.25 95 GLN A C 1
ATOM 768 O O . GLN A 1 95 ? 1.923 16.581 1.532 1.00 60.25 95 GLN A O 1
ATOM 773 N N . LYS A 1 96 ? 1.306 18.510 0.544 1.00 61.72 96 LYS A N 1
ATOM 774 C CA . LYS A 1 96 ? -0.106 18.481 0.928 1.00 61.72 96 LYS A CA 1
ATOM 775 C C . LYS A 1 96 ? -0.814 17.358 0.162 1.00 61.72 96 LYS A C 1
ATOM 777 O O . LYS A 1 96 ? -1.403 17.591 -0.888 1.00 61.72 96 LYS A O 1
ATOM 782 N N . GLU A 1 97 ? -0.719 16.130 0.658 1.00 68.06 97 GLU A N 1
ATOM 783 C CA . GLU A 1 97 ? -1.516 15.018 0.145 1.00 68.06 97 GLU A CA 1
ATOM 784 C C . GLU A 1 97 ? -2.986 15.222 0.532 1.00 68.06 97 GLU A C 1
ATOM 786 O O . GLU A 1 97 ? -3.308 15.535 1.682 1.00 68.06 97 GLU A O 1
ATOM 791 N N . ASN A 1 98 ? -3.894 15.022 -0.427 1.00 79.62 98 ASN A N 1
ATOM 792 C CA . ASN A 1 98 ? -5.313 14.893 -0.111 1.00 79.62 98 ASN A CA 1
ATOM 793 C C . ASN A 1 98 ? -5.519 13.671 0.787 1.00 79.62 98 ASN A C 1
ATOM 795 O O . ASN A 1 98 ? -4.868 12.637 0.621 1.00 79.62 98 ASN A O 1
ATOM 799 N N . PHE A 1 99 ? -6.435 13.785 1.745 1.00 82.31 99 PHE A N 1
ATOM 800 C CA . PHE A 1 99 ? -6.705 12.680 2.649 1.00 82.31 99 PHE A CA 1
ATOM 801 C C . PHE A 1 99 ? -7.243 11.466 1.891 1.00 82.31 99 PHE A C 1
ATOM 803 O O . PHE A 1 99 ? -8.169 11.567 1.091 1.00 82.31 99 PHE A O 1
ATOM 810 N N . SER A 1 100 ? -6.683 10.303 2.203 1.00 88.12 100 SER A N 1
ATOM 811 C CA . SER A 1 100 ? -7.170 9.008 1.754 1.00 88.12 100 SER A CA 1
ATOM 812 C C . SER A 1 100 ? -7.112 8.041 2.925 1.00 88.12 100 SER A C 1
ATOM 814 O O . SER A 1 100 ? -6.107 8.004 3.638 1.00 88.12 100 SER A O 1
ATOM 816 N N . GLN A 1 101 ? -8.137 7.201 3.073 1.00 86.25 101 GLN A N 1
ATOM 817 C CA . GLN A 1 101 ? -8.167 6.137 4.081 1.00 86.25 101 GLN A CA 1
ATOM 818 C C . GLN A 1 101 ? -6.931 5.231 4.015 1.00 86.25 101 GLN A C 1
ATOM 820 O O . GLN A 1 101 ? -6.362 4.867 5.043 1.00 86.25 101 GLN 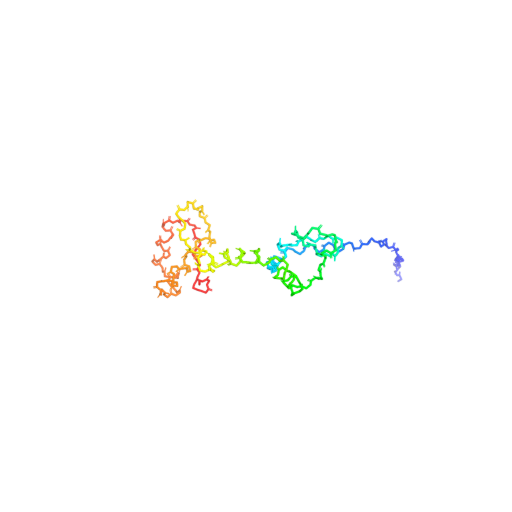A O 1
ATOM 825 N N . LYS A 1 102 ? -6.454 4.923 2.803 1.00 86.19 102 LYS A N 1
ATOM 826 C CA . LYS A 1 102 ? -5.231 4.137 2.594 1.00 86.19 102 LYS A CA 1
ATOM 827 C C . LYS A 1 102 ? -3.993 4.860 3.136 1.00 86.19 102 LYS A C 1
ATOM 829 O O . LYS A 1 102 ? -3.138 4.238 3.763 1.00 86.19 102 LYS A O 1
ATOM 834 N N . GLY A 1 103 ? -3.906 6.168 2.897 1.00 87.81 103 GLY A N 1
ATOM 835 C CA . GLY A 1 103 ? -2.818 7.010 3.396 1.00 87.81 103 GLY A CA 1
ATOM 836 C C . GLY A 1 103 ? -2.844 7.141 4.918 1.00 87.81 103 GLY A C 1
ATOM 837 O O . GLY A 1 103 ? -1.806 7.000 5.560 1.00 87.81 103 GLY A O 1
ATOM 838 N N . TYR A 1 104 ? -4.031 7.331 5.494 1.00 89.31 104 TYR A N 1
ATOM 839 C CA . TYR A 1 104 ? -4.238 7.356 6.940 1.00 89.31 104 TYR A CA 1
ATOM 840 C C . TYR A 1 104 ? -3.803 6.048 7.599 1.00 89.31 104 TYR A C 1
ATOM 842 O O . TYR A 1 104 ? -2.935 6.081 8.466 1.00 89.31 104 TYR A O 1
ATOM 850 N N . ARG A 1 105 ? -4.304 4.899 7.121 1.00 89.88 105 ARG A N 1
ATOM 851 C CA . ARG A 1 105 ? -3.919 3.581 7.645 1.00 89.88 105 ARG A CA 1
ATOM 852 C C . ARG A 1 105 ? -2.405 3.390 7.624 1.00 89.88 105 ARG A C 1
ATOM 854 O O . ARG A 1 105 ? -1.825 3.002 8.629 1.00 89.88 105 ARG A O 1
ATOM 861 N N . LYS A 1 106 ? -1.746 3.727 6.511 1.00 88.81 106 LYS A N 1
ATOM 862 C CA . LYS A 1 106 ? -0.283 3.622 6.395 1.00 88.81 106 LYS A CA 1
ATOM 863 C C . LYS A 1 106 ? 0.446 4.486 7.434 1.00 88.81 106 LYS A C 1
ATOM 865 O O . LYS A 1 106 ? 1.443 4.047 8.000 1.00 88.81 106 LYS A O 1
ATOM 870 N N . ARG A 1 107 ? -0.029 5.712 7.681 1.00 88.94 107 ARG A N 1
ATOM 871 C CA . ARG A 1 107 ? 0.559 6.629 8.674 1.00 88.94 107 ARG A CA 1
ATOM 872 C C . ARG A 1 107 ? 0.310 6.152 10.105 1.00 88.94 107 ARG A C 1
ATOM 874 O O . ARG A 1 107 ? 1.222 6.244 10.919 1.00 88.94 107 ARG A O 1
ATOM 881 N N . LEU A 1 108 ? -0.873 5.607 10.376 1.00 90.81 108 LEU A N 1
ATOM 882 C CA . LEU A 1 108 ? -1.238 5.047 11.673 1.00 90.81 108 LEU A CA 1
ATOM 883 C C . LEU A 1 108 ? -0.372 3.834 12.024 1.00 90.81 108 LEU A C 1
ATOM 885 O O . LEU A 1 108 ? 0.268 3.850 13.068 1.00 90.81 108 LEU A O 1
ATOM 889 N N . ILE A 1 109 ? -0.250 2.859 11.114 1.00 90.38 109 ILE A N 1
ATOM 890 C CA . ILE A 1 109 ? 0.640 1.692 11.278 1.00 90.38 109 ILE A CA 1
ATOM 891 C C . ILE A 1 109 ? 2.064 2.152 11.584 1.00 90.38 109 ILE A C 1
ATOM 893 O O . ILE A 1 109 ? 2.693 1.691 12.533 1.00 90.38 109 ILE A O 1
ATOM 897 N N . ARG A 1 110 ? 2.567 3.124 10.815 1.00 89.06 110 ARG A N 1
ATOM 898 C CA . ARG A 1 110 ? 3.913 3.654 11.032 1.00 89.06 110 ARG A CA 1
ATOM 899 C C . ARG A 1 110 ? 4.072 4.283 12.414 1.00 89.06 110 ARG A C 1
ATOM 901 O O . ARG A 1 110 ? 5.106 4.099 13.043 1.00 89.06 110 ARG A O 1
ATOM 908 N N . TRP A 1 111 ? 3.088 5.053 12.870 1.00 92.44 111 TRP A N 1
ATOM 909 C CA . TRP A 1 111 ? 3.127 5.655 14.199 1.00 92.44 111 TRP A CA 1
ATOM 910 C C . TRP A 1 111 ? 3.113 4.589 15.300 1.00 92.44 111 TRP A C 1
ATOM 912 O O . TRP A 1 111 ? 3.931 4.690 16.214 1.00 92.44 111 TRP A O 1
ATOM 922 N N . VAL A 1 112 ? 2.274 3.554 15.169 1.00 92.31 112 VAL A N 1
ATOM 923 C CA . VAL A 1 112 ? 2.200 2.436 16.123 1.00 92.31 112 VAL A CA 1
ATOM 924 C C . VAL A 1 112 ? 3.549 1.726 16.236 1.00 92.31 112 VAL A C 1
ATOM 926 O O . VAL A 1 112 ? 4.092 1.615 17.333 1.00 92.31 112 VAL A O 1
ATOM 929 N N . VAL A 1 113 ? 4.138 1.337 15.100 1.00 89.31 113 VAL A N 1
ATOM 930 C CA . VAL A 1 113 ? 5.427 0.627 15.054 1.00 89.31 113 VAL A CA 1
ATOM 931 C C . VAL A 1 113 ? 6.572 1.500 15.571 1.00 89.31 113 VAL A C 1
ATOM 933 O O . VAL A 1 113 ? 7.348 1.060 16.415 1.00 89.31 113 VAL A O 1
ATOM 936 N N . ASN A 1 114 ? 6.673 2.751 15.111 1.00 90.12 114 ASN A N 1
ATOM 937 C CA . ASN A 1 114 ? 7.811 3.616 15.438 1.00 90.12 114 ASN A CA 1
ATOM 938 C C . ASN A 1 114 ? 7.822 4.106 16.891 1.00 90.12 114 ASN A C 1
ATOM 940 O O . ASN A 1 114 ? 8.871 4.526 17.367 1.00 90.12 114 ASN A O 1
ATOM 944 N N . ASN A 1 115 ? 6.672 4.111 17.568 1.00 90.88 115 ASN A N 1
ATOM 945 C CA . ASN A 1 115 ? 6.554 4.560 18.957 1.00 90.88 115 ASN A CA 1
ATOM 946 C C . ASN A 1 115 ? 6.249 3.399 19.912 1.00 90.88 115 ASN A C 1
ATOM 948 O O . ASN A 1 115 ? 5.800 3.653 21.029 1.00 90.88 115 ASN A O 1
ATOM 952 N N . ASN A 1 116 ? 6.438 2.149 19.465 1.00 90.12 116 ASN A N 1
ATOM 953 C CA . ASN A 1 116 ? 6.163 0.931 20.233 1.00 90.12 116 ASN A CA 1
ATOM 954 C C . ASN A 1 116 ? 4.794 0.959 20.935 1.00 90.12 116 ASN A C 1
ATOM 956 O O . ASN A 1 116 ? 4.661 0.535 22.083 1.00 90.12 116 ASN A O 1
ATOM 960 N N . GLN A 1 117 ? 3.779 1.495 20.256 1.00 93.06 117 GLN A N 1
ATOM 961 C CA . GLN A 1 117 ? 2.426 1.540 20.798 1.00 93.06 117 GLN A CA 1
ATOM 962 C C . GLN A 1 117 ? 1.800 0.147 20.713 1.00 93.06 117 GLN A C 1
ATOM 964 O O . GLN A 1 117 ? 2.086 -0.598 19.771 1.00 93.06 117 GLN A O 1
ATOM 969 N N . PRO A 1 118 ? 0.929 -0.224 21.660 1.00 93.31 118 PRO A N 1
ATOM 970 C CA . PRO A 1 118 ? 0.184 -1.465 21.543 1.00 93.31 118 PRO A CA 1
ATOM 971 C C . PRO A 1 118 ? -0.825 -1.361 20.386 1.00 93.31 118 PRO A C 1
ATOM 973 O O . PRO A 1 118 ? -1.450 -0.320 20.186 1.00 93.31 118 PRO A O 1
ATOM 976 N N . PHE A 1 119 ? -1.005 -2.437 19.615 1.00 89.38 119 PHE A N 1
ATOM 977 C CA . PHE A 1 119 ? -1.882 -2.444 18.428 1.00 89.38 119 PHE A CA 1
ATOM 978 C C . PHE A 1 119 ? -3.348 -2.100 18.750 1.00 89.38 119 PHE A C 1
ATOM 980 O O . PHE A 1 119 ? -4.042 -1.463 17.953 1.00 89.38 119 PHE A O 1
ATOM 987 N N . ASN A 1 120 ? -3.792 -2.438 19.963 1.00 92.62 120 ASN A N 1
ATOM 988 C CA . ASN A 1 120 ? -5.131 -2.137 20.469 1.00 92.62 120 ASN A CA 1
ATOM 989 C C . ASN A 1 120 ? -5.381 -0.645 20.753 1.00 92.62 120 ASN A C 1
ATOM 991 O O . ASN A 1 120 ? -6.510 -0.272 21.056 1.00 92.62 120 ASN A O 1
ATOM 995 N N . VAL A 1 121 ? -4.377 0.232 20.615 1.00 93.56 121 VAL A N 1
ATOM 996 C CA . VAL A 1 121 ? -4.562 1.688 20.754 1.00 93.56 121 VAL A CA 1
ATOM 997 C C . VAL A 1 121 ? -5.633 2.225 19.800 1.00 93.56 121 VAL A C 1
ATOM 999 O O . VAL A 1 121 ? -6.308 3.201 20.099 1.00 93.56 121 VAL A O 1
ATOM 1002 N N . THR A 1 122 ? -5.831 1.559 18.664 1.00 91.50 122 THR A N 1
ATOM 1003 C CA . THR A 1 122 ? -6.835 1.929 17.660 1.00 91.50 122 THR A CA 1
ATOM 1004 C C . THR A 1 122 ? -8.271 1.576 18.051 1.00 91.50 122 THR A C 1
ATOM 1006 O O . THR A 1 122 ? -9.219 2.124 17.488 1.00 91.50 122 THR A O 1
ATOM 1009 N N . GLU A 1 123 ? -8.438 0.717 19.053 1.00 92.31 123 GLU A N 1
ATOM 1010 C CA . GLU A 1 123 ? -9.723 0.297 19.623 1.00 92.31 123 GLU A CA 1
ATOM 1011 C C . GLU A 1 123 ? -10.062 1.055 20.910 1.00 92.31 123 GLU A C 1
ATOM 1013 O O . GLU A 1 123 ? -11.162 0.922 21.443 1.00 92.31 123 GLU A O 1
ATOM 1018 N N . ASN A 1 124 ? -9.133 1.873 21.411 1.00 94.12 124 ASN A N 1
ATOM 1019 C CA . ASN A 1 124 ? -9.369 2.708 22.576 1.00 94.12 124 ASN A CA 1
ATOM 1020 C C . ASN A 1 124 ? -10.443 3.773 22.277 1.00 94.12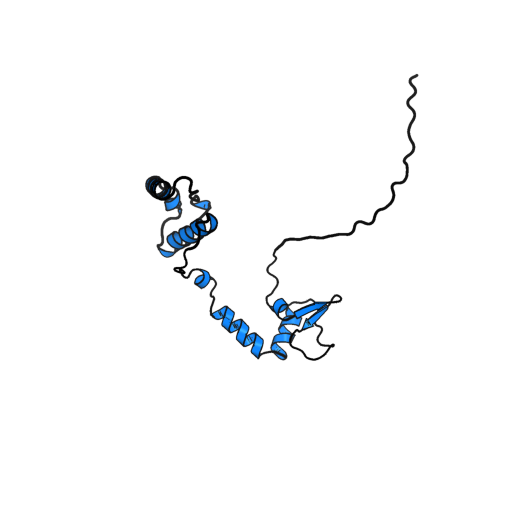 124 ASN A C 1
ATOM 1022 O O . ASN A 1 124 ? -10.357 4.507 21.290 1.00 94.12 124 ASN A O 1
ATOM 1026 N N . SER A 1 125 ? -11.439 3.871 23.160 1.00 93.31 125 SER A N 1
ATOM 1027 C CA . SER A 1 125 ? -12.579 4.779 23.012 1.00 93.31 125 SER A CA 1
ATOM 1028 C C . SER A 1 125 ? -12.173 6.246 22.953 1.00 93.31 125 SER A C 1
ATOM 1030 O O . SER A 1 125 ? -12.680 6.977 22.108 1.00 93.31 125 SER A O 1
ATOM 1032 N N . GLU A 1 126 ? -11.243 6.685 23.805 1.00 95.00 126 GLU A N 1
ATOM 1033 C CA . GLU A 1 126 ? -10.800 8.081 23.832 1.00 95.00 126 GLU A CA 1
ATOM 1034 C C . GLU A 1 126 ? -10.007 8.447 22.572 1.00 95.00 126 GLU A C 1
ATOM 1036 O O . GLU A 1 126 ? -10.167 9.534 22.015 1.00 95.00 126 GLU A O 1
ATOM 1041 N N . PHE A 1 127 ? -9.188 7.521 22.070 1.00 93.31 127 PHE A N 1
ATOM 1042 C CA . PHE A 1 127 ? -8.482 7.678 20.805 1.00 93.31 127 PHE A CA 1
ATOM 1043 C C . PHE A 1 127 ? -9.460 7.788 19.632 1.00 93.31 127 PHE A C 1
ATOM 1045 O O . PHE A 1 127 ? -9.303 8.668 18.781 1.00 93.31 127 PHE A O 1
ATOM 1052 N N . GLN A 1 128 ? -10.475 6.922 19.583 1.00 92.69 128 GLN A N 1
ATOM 1053 C CA . GLN A 1 128 ? -11.491 6.959 18.534 1.00 92.69 128 GLN A CA 1
ATOM 1054 C C . GLN A 1 128 ? -12.331 8.235 18.585 1.00 92.69 128 GLN A C 1
ATOM 1056 O O . GLN A 1 128 ? -12.586 8.823 17.531 1.00 92.69 128 GLN A O 1
ATOM 1061 N N . ASP A 1 129 ? -12.708 8.689 19.780 1.00 93.44 129 ASP A N 1
ATOM 1062 C CA . ASP A 1 129 ? -13.429 9.946 19.987 1.00 93.44 129 ASP A CA 1
ATOM 1063 C C . ASP A 1 129 ? -12.610 11.140 19.480 1.00 93.44 129 ASP A C 1
ATOM 1065 O O . ASP A 1 129 ? -13.059 11.878 18.600 1.00 93.44 129 ASP A O 1
ATOM 1069 N N . MET A 1 130 ? -11.347 11.249 19.906 1.00 94.06 130 MET A N 1
ATOM 1070 C CA . MET A 1 130 ? -10.421 12.286 19.441 1.00 94.06 130 MET A CA 1
ATOM 1071 C C . MET A 1 130 ? -10.272 12.278 17.912 1.00 94.06 130 MET A C 1
ATOM 1073 O O . MET A 1 130 ? -10.327 13.322 17.258 1.00 94.06 130 MET A O 1
ATOM 1077 N N . MET A 1 131 ? -10.080 11.101 17.318 1.00 92.38 131 MET A N 1
ATOM 1078 C CA . MET A 1 131 ? -9.899 10.957 15.874 1.00 92.38 131 MET A CA 1
ATOM 1079 C C . MET A 1 131 ? -11.170 11.308 15.089 1.00 92.38 131 MET A C 1
ATOM 1081 O O . MET A 1 131 ? -11.089 11.960 14.043 1.00 92.38 131 MET A O 1
ATOM 1085 N N . THR A 1 132 ? -12.338 10.933 15.609 1.00 91.00 132 THR A N 1
ATOM 1086 C CA . THR A 1 132 ? -13.647 11.256 15.025 1.00 91.00 132 THR A CA 1
ATOM 1087 C C . THR A 1 132 ? -13.958 12.747 15.141 1.00 91.00 132 THR A C 1
ATOM 1089 O O . THR A 1 132 ? -14.490 13.331 14.198 1.00 91.00 132 THR A O 1
ATOM 1092 N N . PHE A 1 133 ? -13.563 13.389 16.245 1.00 92.00 133 PHE A N 1
ATOM 1093 C CA . PHE A 1 133 ? -13.670 14.835 16.429 1.00 92.00 133 PHE A CA 1
ATOM 1094 C C . PHE A 1 133 ? -12.835 15.609 15.397 1.00 92.00 133 PHE A C 1
ATOM 1096 O O . PHE A 1 133 ? -13.318 16.573 14.805 1.00 92.00 133 PHE A O 1
ATOM 1103 N N . ILE A 1 134 ? -11.600 15.166 15.128 1.00 90.69 134 ILE A N 1
ATOM 1104 C CA . ILE A 1 134 ? -10.719 15.803 14.133 1.00 90.69 134 ILE A CA 1
ATOM 1105 C C . ILE A 1 134 ? -11.282 15.654 12.713 1.00 90.69 134 ILE A C 1
ATOM 1107 O O . ILE A 1 134 ? -11.222 16.594 11.914 1.00 90.69 134 ILE A O 1
ATOM 1111 N N . ARG A 1 135 ? -11.804 14.471 12.365 1.00 87.38 135 ARG A N 1
ATOM 1112 C CA . ARG A 1 135 ? -12.442 14.231 11.067 1.00 87.38 135 ARG A CA 1
ATOM 1113 C C . ARG A 1 135 ? -13.670 13.326 11.219 1.00 87.38 135 ARG A C 1
ATOM 1115 O O . ARG A 1 135 ? -13.524 12.100 11.217 1.00 87.38 135 ARG A O 1
ATOM 1122 N N . PRO A 1 136 ? -14.878 13.915 11.221 1.00 87.81 136 PRO A N 1
ATOM 1123 C CA . PRO A 1 136 ? -16.114 13.146 11.222 1.00 87.81 136 PRO A CA 1
ATOM 1124 C C . PRO A 1 136 ? -16.202 12.227 9.997 1.00 87.81 136 PRO A C 1
ATOM 1126 O O . PRO A 1 136 ? -15.849 12.622 8.883 1.00 87.81 136 PRO A O 1
ATOM 1129 N N . GLY A 1 137 ? -16.667 10.992 10.200 1.00 82.00 137 GLY A N 1
ATOM 1130 C CA . GLY A 1 137 ? -16.826 9.996 9.132 1.00 82.00 137 GLY A CA 1
ATOM 1131 C C . GLY A 1 137 ? -15.531 9.304 8.686 1.00 82.00 137 GLY A C 1
ATOM 1132 O O . GLY A 1 137 ? -15.536 8.580 7.690 1.00 82.00 137 GLY A O 1
ATOM 1133 N N . MET A 1 138 ? -14.418 9.508 9.394 1.00 85.81 138 MET A N 1
ATOM 1134 C CA . MET A 1 138 ? -13.192 8.745 9.171 1.00 85.81 138 MET A CA 1
ATOM 1135 C C . MET A 1 138 ? -13.344 7.308 9.685 1.00 85.81 138 MET A C 1
ATOM 1137 O O . MET A 1 138 ? -13.778 7.087 10.810 1.00 85.81 138 MET A O 1
ATOM 1141 N N . TYR A 1 139 ? -12.926 6.327 8.881 1.00 88.50 139 TYR A N 1
ATOM 1142 C CA . TYR A 1 139 ? -12.827 4.941 9.341 1.00 88.50 139 TYR A CA 1
ATOM 1143 C C . TYR A 1 139 ? -11.487 4.711 10.050 1.00 88.50 139 TYR A C 1
ATOM 1145 O O . TYR A 1 139 ? -10.420 4.927 9.463 1.00 88.50 139 TYR A O 1
ATOM 1153 N N . ILE A 1 140 ? -11.552 4.259 11.299 1.00 90.06 140 ILE A N 1
ATOM 1154 C CA . ILE A 1 140 ? -10.391 3.886 12.106 1.00 90.06 140 ILE A CA 1
ATOM 1155 C C . ILE A 1 140 ? -10.235 2.361 12.004 1.00 90.06 140 ILE A C 1
ATOM 1157 O O . ILE A 1 140 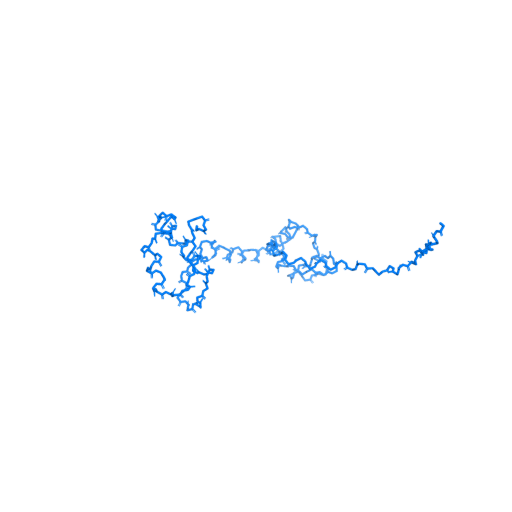? -11.197 1.643 12.277 1.00 90.06 140 ILE A O 1
ATOM 1161 N N . PRO A 1 141 ? -9.081 1.849 11.544 1.00 88.75 141 PRO A N 1
ATOM 1162 C CA . PRO A 1 141 ? -8.854 0.408 11.454 1.00 88.75 141 PRO A CA 1
ATOM 1163 C C . PRO A 1 141 ? -8.759 -0.219 12.853 1.00 88.75 141 PRO A C 1
ATOM 1165 O O . PRO A 1 141 ? -8.272 0.433 13.770 1.00 88.75 141 PRO A O 1
ATOM 1168 N N . SER A 1 142 ? -9.194 -1.473 12.994 1.00 89.44 142 SER A N 1
ATOM 1169 C CA . SER A 1 142 ? -9.055 -2.260 14.231 1.00 89.44 142 SER A CA 1
ATOM 1170 C C . SER A 1 142 ? -7.620 -2.747 14.458 1.00 89.44 142 SER A C 1
ATOM 1172 O O . SER A 1 142 ? -6.789 -2.657 13.550 1.00 89.44 142 SER A O 1
ATOM 1174 N N . ALA A 1 143 ? -7.346 -3.340 15.624 1.00 87.69 143 ALA A N 1
ATOM 1175 C CA . ALA A 1 143 ? -6.024 -3.866 15.957 1.00 87.69 143 ALA A CA 1
ATOM 1176 C C . ALA A 1 143 ? -5.544 -4.928 14.953 1.00 87.69 143 ALA A C 1
ATOM 1178 O O . ALA A 1 143 ? -4.423 -4.841 14.471 1.00 87.69 143 ALA A O 1
ATOM 1179 N N . ASP A 1 144 ? -6.414 -5.856 14.541 1.00 85.31 144 ASP A N 1
ATOM 1180 C CA . ASP A 1 144 ? -6.096 -6.902 13.544 1.00 85.31 144 ASP A CA 1
ATOM 1181 C C . ASP A 1 144 ? -5.747 -6.346 12.155 1.00 85.31 144 ASP A C 1
ATOM 1183 O O . ASP A 1 144 ? -5.225 -7.030 11.272 1.00 85.31 144 ASP A O 1
ATOM 1187 N N . THR A 1 145 ? -6.110 -5.089 11.931 1.00 82.62 145 THR A N 1
ATOM 1188 C CA . THR A 1 145 ? -5.976 -4.392 10.663 1.00 82.62 145 THR A CA 1
ATOM 1189 C C . THR A 1 145 ? -4.704 -3.524 10.638 1.00 82.62 145 THR A C 1
ATOM 1191 O O . THR A 1 145 ? -4.309 -3.037 9.574 1.00 82.62 145 THR A O 1
ATOM 1194 N N . VAL A 1 146 ? -4.044 -3.303 11.772 1.00 77.38 146 VAL A N 1
ATOM 1195 C CA . VAL A 1 146 ? -2.883 -2.409 11.925 1.00 77.38 146 VAL A CA 1
ATOM 1196 C C . VAL A 1 146 ? -1.614 -3.234 12.069 1.00 77.38 146 VAL A C 1
ATOM 1198 O O . VAL A 1 146 ? -0.668 -2.937 11.306 1.00 77.38 146 VAL A O 1
#

Radius of gyration: 28.14 Å; chains: 1; bounding box: 80×60×59 Å

Organism: NCBI:txid588596

Sequence (146 aa):
MTNSSSPIPVPTPIVELEEDTNSSSSSKRSLVYQFFTYKSSRYYCNYCPSKNNFSDKSTSTLWRHVNNHHPKIVAETQKQEEKISEMDKFVISNQKENFSQKGYRKRLIRWVVNNNQPFNVTENSEFQDMMTFIRPGMYIPSADTV

pLDDT: mean 73.06, std 19.73, range [31.95, 95.0]

Secondary structure (DSSP, 8-state):
----PPPPPPPPP-----------------GGGGGEEEETTEEEESS-SSTT-EE-S-HHHHHHHHHHH-HHHHHHHHHHHHT--TTGGG----S-PPP-HHHHHHHHHHHHHHTT--GGGGG-HHHHHHHHHHSTTPPPPPGGG-

InterPro domains:
  IPR003656 Zinc finger, BED-type [PF02892] (31-71)
  IPR003656 Zinc finger, BED-type [PS50808] (27-77)
  IPR036236 Zinc finger C2H2 superfamily [SSF57667] (30-79)
  IPR052035 Zinc finger BED domain-containing [PTHR46481] (17-146)